Protein AF-A0AAX2A809-F1 (afdb_monomer_lite)

pLDDT: mean 90.38, std 5.23, range [69.62, 96.12]

Sequence (174 aa):
NEIVQIAGRAGRFGLFEAGYLGATRRDVLEYIKDEFEAPIKTIKPPFKVKINNSQLENLSMHLKTKSLAKVLNFFALNMKLAGPFEAANLSSMLETSRIVDSKDGLSLEEKYLLAQAPITTKSTIIVQAFNSYIASVIKKRPNHYKPSITLPKKAITQKDLLLVEDEVKKISLY

Organism: NCBI:txid663364

Secondary structure (DSSP, 8-state):
-HHHHHHTTTTGGGSSS------SSHHHHHHHHHHHHSPPPPP-SPEEE---HHHHHHHHHHHT---HHHHHHHHHHHPPPSSSEEEPP-HHHHHHHHHHHT-TT--HHHHHHHHTS---TT-HHHHHHHHHHHHHHHTT-------SS---SS--SHHHHHHHHHHHHHHHH-

Foldseek 3Di:
DVLLVVQVVACPPVPDPDGDDDDPDPVVRVVSVVVNPDDDDDDDFDDEDEDDPVNLVVQCVVVVHQQSLVSRVCQQPPDDDPDRYHHDDCVQLSVQSVVLSVDPQDGSVRSSVLSPQPDDPPDPLLSVLSNVVSVCVSVVHDDDDDQPDDQDPDDPDPVSVVSVVVRVSSVVRD

Radius of gyration: 22.41 Å; chains: 1; bounding box: 49×36×58 Å

Structure (mmCIF, N/CA/C/O backbone):
data_AF-A0AAX2A809-F1
#
_entry.id   AF-A0AAX2A809-F1
#
loop_
_atom_site.group_PDB
_atom_site.id
_atom_site.type_symbol
_atom_site.label_atom_id
_atom_site.label_alt_id
_atom_site.label_comp_id
_atom_site.label_asym_id
_atom_site.label_entity_id
_atom_site.label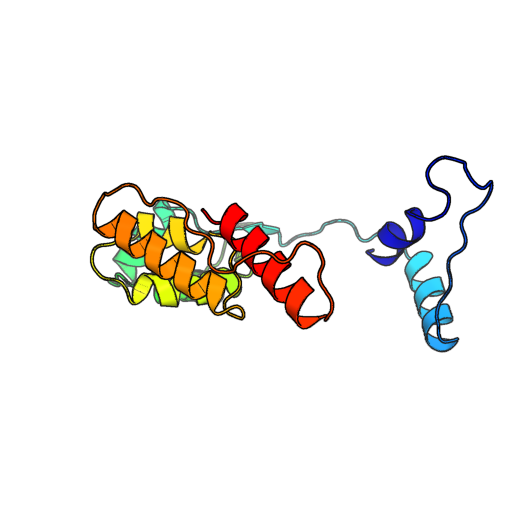_seq_id
_atom_site.pdbx_PDB_ins_code
_atom_site.Cartn_x
_atom_site.Cartn_y
_atom_site.Cartn_z
_atom_site.occupancy
_atom_site.B_iso_or_equiv
_atom_site.auth_seq_id
_atom_site.auth_comp_id
_atom_site.auth_asym_id
_atom_site.auth_atom_id
_atom_site.pdbx_PDB_model_num
ATOM 1 N N . ASN A 1 1 ? -0.061 -6.462 -21.251 1.00 73.75 1 ASN A N 1
ATOM 2 C CA . ASN A 1 1 ? 1.287 -6.830 -21.707 1.00 73.75 1 ASN A CA 1
ATOM 3 C C . ASN A 1 1 ? 2.224 -5.696 -21.313 1.00 73.75 1 ASN A C 1
ATOM 5 O O . ASN A 1 1 ? 2.116 -4.614 -21.878 1.00 73.75 1 ASN A O 1
ATOM 9 N N . GLU A 1 2 ? 3.013 -5.882 -20.254 1.00 85.56 2 GLU A N 1
ATOM 10 C CA . GLU A 1 2 ? 3.895 -4.840 -19.697 1.00 85.56 2 GLU A CA 1
ATOM 11 C C . GLU A 1 2 ? 5.034 -4.484 -20.668 1.00 85.56 2 GLU A C 1
ATOM 13 O O . GLU A 1 2 ? 5.404 -3.318 -20.790 1.00 85.56 2 GLU A O 1
ATOM 18 N N . ILE A 1 3 ? 5.492 -5.463 -21.458 1.00 89.25 3 ILE A N 1
ATOM 19 C CA . ILE A 1 3 ? 6.537 -5.297 -22.477 1.00 89.25 3 ILE A CA 1
ATOM 20 C C . ILE A 1 3 ? 6.135 -4.232 -23.499 1.00 89.25 3 ILE A C 1
ATOM 22 O O . ILE A 1 3 ? 6.909 -3.316 -23.756 1.00 89.25 3 ILE A O 1
ATOM 26 N N . VAL A 1 4 ? 4.904 -4.284 -24.018 1.00 88.25 4 VAL A N 1
ATOM 27 C CA . VAL A 1 4 ? 4.392 -3.289 -24.980 1.00 88.25 4 VAL A CA 1
ATOM 28 C C . VAL A 1 4 ? 4.363 -1.879 -24.375 1.00 88.25 4 VAL A C 1
ATOM 30 O O . VAL A 1 4 ? 4.714 -0.909 -25.046 1.00 88.25 4 VAL A O 1
ATOM 33 N N . GLN A 1 5 ? 3.996 -1.743 -23.093 1.00 88.12 5 GLN A N 1
ATOM 34 C CA . GLN A 1 5 ? 3.965 -0.441 -22.411 1.00 88.12 5 GLN A CA 1
ATOM 35 C C . GLN A 1 5 ? 5.364 0.155 -22.214 1.00 88.12 5 GLN A C 1
ATOM 37 O O . GLN A 1 5 ? 5.532 1.372 -22.312 1.00 88.12 5 GLN A O 1
ATOM 42 N N . ILE A 1 6 ? 6.360 -0.686 -21.927 1.00 89.50 6 ILE A N 1
ATOM 43 C CA . ILE A 1 6 ? 7.756 -0.266 -21.770 1.00 89.50 6 ILE A CA 1
ATOM 44 C C . ILE A 1 6 ? 8.367 0.050 -23.140 1.00 89.50 6 ILE A C 1
ATOM 46 O O . ILE A 1 6 ? 8.936 1.127 -23.313 1.00 89.50 6 ILE A O 1
ATOM 50 N N . ALA A 1 7 ? 8.196 -0.837 -24.123 1.00 89.00 7 ALA A N 1
ATOM 51 C CA . ALA A 1 7 ? 8.717 -0.682 -25.480 1.00 89.00 7 ALA A CA 1
ATOM 52 C C . ALA A 1 7 ? 8.168 0.574 -26.174 1.00 89.00 7 ALA A C 1
ATOM 54 O O . ALA A 1 7 ? 8.932 1.331 -26.765 1.00 89.00 7 ALA A O 1
ATOM 55 N N . GLY A 1 8 ? 6.875 0.876 -26.009 1.00 85.81 8 GLY A N 1
ATOM 56 C CA . GLY A 1 8 ? 6.240 2.088 -26.544 1.00 85.81 8 GLY A CA 1
ATOM 57 C C . GLY A 1 8 ? 6.732 3.412 -25.935 1.00 85.81 8 GLY A C 1
ATOM 58 O O . GLY A 1 8 ? 6.211 4.479 -26.273 1.00 85.81 8 GLY A O 1
ATOM 59 N N . ARG A 1 9 ? 7.703 3.382 -25.009 1.00 86.44 9 ARG A N 1
ATOM 60 C CA . ARG A 1 9 ? 8.436 4.581 -24.575 1.00 86.44 9 ARG A CA 1
ATOM 61 C C . ARG A 1 9 ? 9.542 4.974 -25.558 1.00 86.44 9 ARG A C 1
ATOM 63 O O . ARG A 1 9 ? 9.897 6.151 -25.591 1.00 86.44 9 ARG A O 1
ATOM 70 N N . ALA A 1 10 ? 10.069 4.032 -26.342 1.00 87.56 10 ALA A N 1
ATOM 71 C CA . ALA A 1 10 ? 11.059 4.316 -27.375 1.00 87.56 10 ALA A CA 1
ATOM 72 C C . ALA A 1 10 ? 10.421 5.115 -28.526 1.00 87.56 10 ALA A C 1
ATOM 74 O O . ALA A 1 10 ? 9.296 4.835 -28.928 1.00 87.56 10 ALA A O 1
ATOM 75 N N . GLY A 1 11 ? 11.123 6.131 -29.040 1.00 78.44 11 GLY A N 1
ATOM 76 C CA . GLY A 1 11 ? 10.633 6.967 -30.148 1.00 78.44 11 GLY A CA 1
ATOM 77 C C . GLY A 1 11 ? 9.553 7.995 -29.774 1.00 78.44 11 GLY A C 1
ATOM 78 O O . GLY A 1 11 ? 9.021 8.679 -30.648 1.00 78.44 11 GLY A O 1
ATOM 79 N N . ARG A 1 12 ? 9.220 8.158 -28.484 1.00 74.50 12 ARG A N 1
ATOM 80 C CA . ARG A 1 12 ? 8.310 9.230 -28.047 1.00 74.50 12 ARG A CA 1
ATOM 81 C C . ARG A 1 12 ? 8.911 10.610 -28.340 1.00 74.50 12 ARG A C 1
ATOM 83 O O . ARG A 1 12 ? 10.111 10.814 -28.188 1.00 74.50 12 ARG A O 1
ATOM 90 N N . PHE A 1 13 ? 8.043 11.557 -28.701 1.00 71.44 13 PHE A N 1
ATOM 91 C CA . PHE A 1 13 ? 8.358 12.965 -29.000 1.00 71.44 13 PHE A CA 1
ATOM 92 C C . PHE A 1 13 ? 9.082 13.243 -30.327 1.00 71.44 13 PHE A C 1
ATOM 94 O O . PHE A 1 13 ? 9.468 14.384 -30.559 1.00 71.44 13 PHE A O 1
ATOM 101 N N . GLY A 1 14 ? 9.241 12.250 -31.212 1.00 69.62 14 GLY A N 1
ATOM 102 C CA . GLY A 1 14 ? 9.742 12.480 -32.576 1.00 69.62 14 GLY A CA 1
ATOM 103 C C . GLY A 1 14 ? 11.200 12.945 -32.659 1.00 69.62 14 GLY A C 1
ATOM 104 O O . GLY A 1 14 ? 11.636 13.383 -33.715 1.00 69.62 14 GLY A O 1
ATOM 105 N N . LEU A 1 15 ? 11.962 12.838 -31.563 1.00 75.06 15 LEU A N 1
ATOM 106 C CA . LEU A 1 15 ? 13.407 13.109 -31.545 1.00 75.06 15 LEU A CA 1
ATOM 107 C C . LEU A 1 15 ? 14.184 12.140 -32.452 1.00 75.06 15 LEU A C 1
ATOM 109 O O . LEU A 1 15 ? 15.276 12.462 -32.907 1.00 75.06 15 LEU A O 1
ATOM 113 N N . PHE A 1 16 ? 13.611 10.962 -32.706 1.00 78.50 16 PHE A N 1
ATOM 114 C CA . PHE A 1 16 ? 14.135 9.936 -33.597 1.00 78.50 16 PHE A CA 1
ATOM 115 C C . PHE A 1 16 ? 12.984 9.341 -34.410 1.00 78.50 16 PHE A C 1
ATOM 117 O O . PHE A 1 16 ? 11.886 9.163 -33.880 1.00 78.50 16 PHE A O 1
ATOM 124 N N . GLU A 1 17 ? 13.245 9.002 -35.674 1.00 79.25 17 GLU A N 1
ATOM 125 C CA . GLU A 1 17 ? 12.243 8.433 -36.590 1.00 79.25 17 GLU A CA 1
ATOM 126 C C . GLU A 1 17 ? 11.811 7.008 -36.207 1.00 79.25 17 GLU A C 1
ATOM 128 O O . GLU A 1 17 ? 10.716 6.576 -36.563 1.00 79.25 17 GLU A O 1
ATOM 133 N N . ALA A 1 18 ? 12.645 6.282 -35.453 1.00 84.06 18 ALA A N 1
ATOM 134 C CA . ALA A 1 18 ? 12.381 4.912 -35.029 1.00 84.06 18 ALA A CA 1
ATOM 135 C C . ALA A 1 18 ? 12.773 4.672 -33.562 1.00 84.06 18 ALA A C 1
ATOM 137 O O . ALA A 1 18 ? 13.773 5.195 -33.066 1.00 84.06 18 ALA A O 1
ATOM 138 N N . GLY A 1 19 ? 11.985 3.841 -32.874 1.00 87.19 19 GLY A N 1
ATOM 139 C CA . GLY A 1 19 ? 12.305 3.292 -31.558 1.00 87.19 19 GLY A CA 1
ATOM 140 C C . GLY A 1 19 ? 12.796 1.850 -31.677 1.00 87.19 19 GLY A C 1
ATOM 141 O O . GLY A 1 19 ? 12.226 1.067 -32.432 1.00 87.19 19 GLY A O 1
ATOM 142 N N . TYR A 1 20 ? 13.830 1.492 -30.915 1.00 88.81 20 TYR A N 1
ATOM 143 C CA . TYR A 1 20 ? 14.392 0.139 -30.899 1.00 88.81 20 TYR A CA 1
ATOM 144 C C . TYR A 1 20 ? 14.137 -0.538 -29.550 1.00 88.81 20 TYR A C 1
ATOM 146 O O . TYR A 1 20 ? 14.235 0.097 -28.499 1.00 88.81 20 TYR A O 1
ATOM 154 N N . LEU A 1 21 ? 13.842 -1.838 -29.589 1.00 89.81 21 LEU A N 1
ATOM 155 C CA . LEU A 1 21 ? 13.696 -2.706 -28.423 1.00 89.81 21 LEU A CA 1
ATOM 156 C C . LEU A 1 21 ? 14.788 -3.779 -28.464 1.00 89.81 21 LEU A C 1
ATOM 158 O O . LEU A 1 21 ? 15.042 -4.369 -29.511 1.00 89.81 21 LEU A O 1
ATOM 162 N N . GLY A 1 22 ? 15.425 -4.037 -27.326 1.00 91.12 22 GLY A N 1
ATOM 163 C CA . GLY A 1 22 ? 16.474 -5.044 -27.200 1.00 91.12 22 GLY A CA 1
ATOM 164 C C . GLY A 1 22 ? 16.547 -5.618 -25.789 1.00 91.12 22 GLY A C 1
ATOM 165 O O . GLY A 1 22 ? 15.830 -5.178 -24.890 1.00 91.12 22 GLY A O 1
ATOM 166 N N . ALA A 1 23 ? 17.431 -6.594 -25.593 1.00 94.00 23 ALA A N 1
ATOM 167 C CA . ALA A 1 23 ? 17.668 -7.248 -24.309 1.00 94.00 23 ALA A CA 1
ATOM 168 C C . ALA A 1 23 ? 19.170 -7.441 -24.061 1.00 94.00 23 ALA A C 1
ATOM 170 O O . ALA A 1 23 ? 19.967 -7.455 -24.997 1.00 94.00 23 ALA A O 1
ATOM 171 N N . THR A 1 24 ? 19.562 -7.626 -22.798 1.00 94.44 24 THR A N 1
ATOM 172 C CA . THR A 1 24 ? 20.967 -7.859 -22.410 1.00 94.44 24 THR A CA 1
ATOM 173 C C . THR A 1 24 ? 21.459 -9.274 -22.720 1.00 94.44 24 THR A C 1
ATOM 175 O O . THR A 1 24 ? 22.666 -9.498 -22.782 1.00 94.44 24 THR A O 1
ATOM 178 N N . ARG A 1 25 ? 20.548 -10.233 -22.932 1.00 95.81 25 ARG A N 1
ATOM 179 C CA . ARG A 1 25 ? 20.854 -11.614 -23.330 1.00 95.81 25 ARG A CA 1
ATOM 180 C C . ARG A 1 25 ? 19.997 -12.045 -24.517 1.00 95.81 25 ARG A C 1
ATOM 182 O O . ARG A 1 25 ? 18.880 -11.558 -24.682 1.00 95.81 25 ARG A O 1
ATOM 189 N N . ARG A 1 26 ? 20.511 -12.985 -25.316 1.00 92.94 26 ARG A N 1
ATOM 190 C CA . ARG A 1 26 ? 19.832 -13.483 -26.526 1.00 92.94 26 ARG A CA 1
ATOM 191 C C . ARG A 1 26 ? 18.556 -14.264 -26.218 1.00 92.94 26 ARG A C 1
ATOM 193 O O . ARG A 1 26 ? 17.540 -14.011 -26.844 1.00 92.94 26 ARG A O 1
ATOM 200 N N . ASP A 1 27 ? 18.590 -15.130 -25.213 1.00 94.06 27 ASP A N 1
ATOM 201 C CA . ASP A 1 27 ? 17.426 -15.906 -24.769 1.00 94.06 27 ASP A CA 1
ATOM 202 C C . ASP A 1 27 ? 16.274 -15.005 -24.286 1.00 94.06 27 ASP A C 1
ATOM 204 O O . ASP A 1 27 ? 15.106 -15.254 -24.570 1.00 94.06 27 ASP A O 1
ATOM 208 N N . VAL A 1 28 ? 16.600 -13.898 -23.611 1.00 94.25 28 VAL A N 1
ATOM 209 C CA . VAL A 1 28 ? 15.610 -12.890 -23.202 1.00 94.25 28 VAL A CA 1
ATOM 210 C C . VAL A 1 28 ? 15.060 -12.126 -24.407 1.00 94.25 28 VAL A C 1
ATOM 212 O O . VAL A 1 28 ? 13.882 -11.784 -24.417 1.00 94.25 28 VAL A O 1
ATOM 215 N N . LEU A 1 29 ? 15.888 -11.850 -25.419 1.00 93.94 29 LEU A N 1
ATOM 216 C CA . LEU A 1 29 ? 15.445 -11.172 -26.638 1.00 93.94 29 LEU A CA 1
ATOM 217 C C . LEU A 1 29 ? 14.414 -12.008 -27.403 1.00 93.94 29 LEU A C 1
ATOM 219 O O . LEU A 1 29 ? 13.410 -11.455 -27.843 1.00 93.94 29 LEU A O 1
ATOM 223 N N . GLU A 1 30 ? 14.650 -13.316 -27.529 1.00 93.12 30 GLU A N 1
ATOM 224 C CA . GLU A 1 30 ? 13.706 -14.255 -28.149 1.00 93.12 30 GLU A CA 1
ATOM 225 C C . GLU A 1 30 ? 12.367 -14.249 -27.402 1.00 93.12 30 GLU A C 1
ATOM 227 O O . GLU A 1 30 ? 11.329 -13.992 -28.006 1.00 93.12 30 GLU A O 1
ATOM 232 N N . TYR A 1 31 ? 12.398 -14.373 -26.071 1.00 91.88 31 TYR A N 1
ATOM 233 C CA . TYR A 1 31 ? 11.193 -14.298 -25.241 1.00 91.88 31 TYR A CA 1
ATOM 234 C C . TYR A 1 31 ? 10.436 -12.965 -25.385 1.00 91.88 31 TYR A C 1
ATOM 236 O O . TYR A 1 31 ? 9.210 -12.942 -25.491 1.00 91.88 31 TYR A O 1
ATOM 244 N N . ILE A 1 32 ? 11.155 -11.836 -25.383 1.00 92.19 32 ILE A N 1
ATOM 245 C CA . ILE A 1 32 ? 10.548 -10.507 -25.531 1.00 92.19 32 ILE A CA 1
ATOM 246 C C . ILE A 1 32 ? 9.894 -10.362 -26.901 1.00 92.19 32 ILE A C 1
ATOM 248 O O . ILE A 1 32 ? 8.827 -9.760 -26.982 1.00 92.19 32 ILE A O 1
ATOM 252 N N . LYS A 1 33 ? 10.518 -10.886 -27.959 1.00 91.31 33 LYS A N 1
ATOM 253 C CA . LYS A 1 33 ? 9.969 -10.833 -29.314 1.00 91.31 33 LYS A CA 1
ATOM 254 C C . LYS A 1 33 ? 8.632 -11.569 -29.385 1.00 91.31 33 LYS A C 1
ATOM 256 O O . LYS A 1 33 ? 7.644 -10.972 -29.810 1.00 91.31 33 LYS A O 1
ATOM 261 N N . ASP A 1 34 ? 8.595 -12.803 -28.892 1.00 91.62 34 ASP A N 1
ATOM 262 C CA . ASP A 1 34 ? 7.388 -13.632 -28.906 1.00 91.62 34 ASP A CA 1
ATOM 263 C C . ASP A 1 34 ? 6.254 -12.989 -28.094 1.00 91.62 34 ASP A C 1
ATOM 265 O O . ASP A 1 34 ? 5.122 -12.864 -28.565 1.00 91.62 34 ASP A O 1
ATOM 269 N N . GLU A 1 35 ? 6.551 -12.510 -26.882 1.00 90.44 35 GLU A N 1
ATOM 270 C CA . GLU A 1 35 ? 5.542 -11.882 -26.027 1.00 90.44 35 GLU A CA 1
ATOM 271 C C . GLU A 1 35 ? 5.127 -10.497 -26.556 1.00 90.44 35 GLU A C 1
ATOM 273 O O . GLU A 1 35 ? 3.988 -10.094 -26.343 1.00 90.44 35 GLU A O 1
ATOM 278 N N . PHE A 1 36 ? 5.989 -9.754 -27.259 1.00 90.56 36 PHE A N 1
ATOM 279 C CA . PHE A 1 36 ? 5.638 -8.453 -27.848 1.00 90.56 36 PHE A CA 1
ATOM 280 C C . PHE A 1 36 ? 4.647 -8.584 -29.012 1.00 90.56 36 PHE A C 1
ATOM 282 O O . PHE A 1 36 ? 3.735 -7.764 -29.124 1.00 90.56 36 PHE A O 1
ATOM 289 N N . GLU A 1 37 ? 4.803 -9.612 -29.848 1.00 90.06 37 GLU A N 1
ATOM 290 C CA . GLU A 1 37 ? 3.899 -9.909 -30.969 1.00 90.06 37 GLU A CA 1
ATOM 291 C C . GLU A 1 37 ? 2.588 -10.578 -30.508 1.00 90.06 37 GLU A C 1
ATOM 293 O O . GLU A 1 37 ? 1.587 -10.564 -31.229 1.00 90.06 37 GLU A O 1
ATOM 298 N N . ALA A 1 38 ? 2.557 -11.127 -29.289 1.00 89.62 38 ALA A N 1
ATOM 299 C CA . ALA A 1 38 ? 1.373 -11.764 -28.731 1.00 89.62 38 ALA A CA 1
ATOM 300 C C . ALA A 1 38 ? 0.190 -10.781 -28.569 1.00 89.62 38 ALA A C 1
ATOM 302 O O . ALA A 1 38 ? 0.361 -9.625 -28.157 1.00 89.62 38 ALA A O 1
ATOM 303 N N . PRO A 1 39 ? -1.057 -11.236 -28.814 1.00 86.88 39 PRO A N 1
ATOM 304 C CA . PRO A 1 39 ? -2.232 -10.383 -28.714 1.00 86.88 39 PRO A CA 1
ATOM 305 C C . PRO A 1 39 ? -2.422 -9.843 -27.292 1.00 86.88 39 PRO A C 1
ATOM 307 O O . PRO A 1 39 ? -2.228 -10.537 -26.289 1.00 86.88 39 PRO A O 1
ATOM 310 N N . ILE A 1 40 ? -2.865 -8.588 -27.196 1.00 82.56 40 ILE A N 1
ATOM 311 C CA . ILE A 1 40 ? -3.105 -7.936 -25.907 1.00 82.56 40 ILE A CA 1
ATOM 312 C C . ILE A 1 40 ? -4.228 -8.673 -25.171 1.00 82.56 40 ILE A C 1
ATOM 314 O O . ILE A 1 40 ? -5.383 -8.688 -25.598 1.00 82.56 40 ILE A O 1
ATOM 318 N N . LYS A 1 41 ? -3.886 -9.252 -24.016 1.00 82.38 41 LYS A N 1
ATOM 319 C CA . LYS A 1 41 ? -4.859 -9.859 -23.102 1.00 82.38 41 LYS A CA 1
ATOM 320 C C . LYS A 1 41 ? -5.877 -8.800 -22.669 1.00 82.38 41 LYS A C 1
ATOM 322 O O . LYS A 1 41 ? -5.508 -7.797 -22.057 1.00 82.38 41 LYS A O 1
ATOM 327 N N . THR A 1 42 ? -7.148 -9.030 -22.982 1.00 84.31 42 THR A N 1
ATOM 328 C CA . THR A 1 42 ? -8.253 -8.201 -22.496 1.00 84.31 42 THR A CA 1
ATOM 329 C C . THR A 1 42 ? -8.481 -8.441 -21.007 1.00 84.31 42 THR A C 1
ATOM 331 O O . THR A 1 42 ? -8.242 -9.539 -20.499 1.00 84.31 42 THR A O 1
ATOM 334 N N . ILE A 1 43 ? -8.932 -7.407 -20.292 1.00 86.00 43 ILE A N 1
ATOM 335 C CA . ILE A 1 43 ? -9.301 -7.543 -18.881 1.00 86.00 43 ILE A CA 1
ATOM 336 C C . ILE A 1 43 ? -10.529 -8.453 -18.823 1.00 86.00 43 ILE A C 1
ATOM 338 O O . ILE A 1 43 ? -11.574 -8.134 -19.389 1.00 86.00 43 ILE A O 1
ATOM 342 N N . LYS A 1 44 ? -10.377 -9.600 -18.164 1.00 88.25 44 LYS A N 1
ATOM 343 C CA . LYS A 1 44 ? -11.421 -10.609 -17.993 1.00 88.25 44 LYS A CA 1
ATOM 344 C C . LYS A 1 44 ? -11.691 -10.829 -16.506 1.00 88.25 44 LYS A C 1
ATOM 346 O O . LYS A 1 44 ? -10.801 -10.583 -15.692 1.00 88.25 44 LYS A O 1
ATOM 351 N N . PRO A 1 45 ? -12.902 -11.282 -16.156 1.00 88.88 45 PRO A N 1
ATOM 352 C CA . PRO A 1 45 ? -13.227 -11.631 -14.783 1.00 88.88 45 PRO A CA 1
ATOM 353 C C . PRO A 1 45 ? -12.375 -12.799 -14.249 1.00 88.88 45 PRO A C 1
ATOM 355 O O . PRO A 1 45 ? -11.887 -13.600 -15.051 1.00 88.88 45 PRO A O 1
ATOM 358 N N . PRO A 1 46 ? -12.238 -12.933 -12.915 1.00 91.44 46 PRO A N 1
ATOM 359 C CA . PRO A 1 46 ? -12.915 -12.144 -11.879 1.00 91.44 46 PRO A CA 1
ATOM 360 C C . PRO A 1 46 ? -12.289 -10.759 -11.625 1.00 91.44 46 PRO A C 1
ATOM 362 O O . PRO A 1 46 ? -11.078 -10.566 -11.714 1.00 91.44 46 PRO A O 1
ATOM 365 N N . PHE A 1 47 ? -13.128 -9.778 -11.292 1.00 91.69 47 PHE A N 1
ATOM 366 C CA . PHE A 1 47 ? -12.710 -8.430 -10.917 1.00 91.69 47 PHE A CA 1
ATOM 367 C C . PHE A 1 47 ? -12.499 -8.329 -9.408 1.00 91.69 47 PHE A C 1
ATOM 369 O O . PHE A 1 47 ? -13.339 -8.746 -8.609 1.00 91.69 47 PHE A O 1
ATOM 376 N N . LYS A 1 48 ? -11.381 -7.725 -9.014 1.00 91.88 48 LYS A N 1
ATOM 377 C CA . LYS A 1 48 ? -11.012 -7.568 -7.607 1.00 91.88 48 LYS A CA 1
ATOM 378 C C . LYS A 1 48 ? -11.816 -6.452 -6.953 1.00 91.88 48 LYS A C 1
ATOM 380 O O . LYS A 1 48 ? -11.804 -5.322 -7.438 1.00 91.88 48 LYS A O 1
ATOM 385 N N . VAL A 1 49 ? -12.442 -6.746 -5.818 1.00 91.56 49 VAL A N 1
ATOM 386 C CA . VAL A 1 49 ? -13.166 -5.763 -5.002 1.00 91.56 49 VAL A CA 1
ATOM 387 C C . VAL A 1 49 ? -12.592 -5.688 -3.594 1.00 91.56 49 VAL A C 1
ATOM 389 O O . VAL A 1 49 ? -12.087 -6.671 -3.046 1.00 91.56 49 VAL A O 1
ATOM 392 N N . LYS A 1 50 ? -12.673 -4.501 -2.995 1.00 91.19 50 LYS A N 1
ATOM 393 C CA . LYS A 1 50 ? -12.314 -4.285 -1.593 1.00 91.19 50 LYS A CA 1
ATOM 394 C C . LYS A 1 50 ? -13.561 -4.273 -0.715 1.00 91.19 50 LYS A C 1
ATOM 396 O O . LYS A 1 50 ? -14.643 -3.925 -1.180 1.00 91.19 50 LYS A O 1
ATOM 401 N N . ILE A 1 51 ? -13.375 -4.614 0.555 1.00 91.12 51 ILE A N 1
ATOM 402 C CA . ILE A 1 51 ? -14.400 -4.451 1.588 1.00 91.12 51 ILE A CA 1
ATOM 403 C C . ILE A 1 51 ? -14.772 -2.966 1.746 1.00 91.12 51 ILE A C 1
ATOM 405 O O . ILE A 1 51 ? -13.921 -2.100 1.552 1.00 91.12 51 ILE A O 1
ATOM 409 N N . ASN A 1 52 ? -16.021 -2.661 2.089 1.00 90.75 52 ASN A N 1
ATOM 410 C CA . ASN A 1 52 ? -16.452 -1.310 2.477 1.00 90.75 52 ASN A CA 1
ATOM 411 C C . ASN A 1 52 ? -16.721 -1.215 3.997 1.00 90.75 52 ASN A C 1
ATOM 413 O O . ASN A 1 52 ? -16.755 -2.240 4.678 1.00 90.75 52 ASN A O 1
ATOM 417 N N . ASN A 1 53 ? -16.934 -0.006 4.535 1.00 91.38 53 ASN A N 1
ATOM 418 C CA . ASN A 1 53 ? -17.132 0.195 5.983 1.00 91.38 53 ASN A CA 1
ATOM 419 C C . ASN A 1 53 ? -18.336 -0.593 6.533 1.00 91.38 53 ASN A C 1
ATOM 421 O O . ASN A 1 53 ? -18.218 -1.245 7.564 1.00 91.38 53 ASN A O 1
ATOM 425 N N . SER A 1 54 ? -19.462 -0.625 5.811 1.00 92.00 54 SER A N 1
ATOM 426 C CA . SER A 1 54 ? -20.655 -1.372 6.243 1.00 92.00 54 SER A CA 1
ATOM 427 C C . SER A 1 54 ? -20.402 -2.884 6.323 1.00 92.00 54 SER A C 1
ATOM 429 O O . SER A 1 54 ? -20.753 -3.540 7.302 1.00 92.00 54 SER A O 1
ATOM 431 N N . GLN A 1 55 ? -19.744 -3.460 5.315 1.00 92.12 55 GLN A N 1
ATOM 432 C CA . GLN A 1 55 ? -19.355 -4.871 5.306 1.00 92.12 55 GLN A CA 1
ATOM 433 C C . GLN A 1 55 ? -18.344 -5.184 6.410 1.00 92.12 55 GLN A C 1
ATOM 435 O O . GLN A 1 55 ? -18.419 -6.249 7.021 1.00 92.12 55 GLN A O 1
ATOM 440 N N . LEU A 1 56 ? -17.416 -4.262 6.672 1.00 93.94 56 LEU A N 1
ATOM 441 C CA . LEU A 1 56 ? -16.420 -4.384 7.729 1.00 93.94 56 LEU A CA 1
ATOM 442 C C . LEU A 1 56 ? -17.074 -4.455 9.113 1.00 93.94 56 LEU A C 1
ATOM 444 O O . LEU A 1 56 ? -16.756 -5.356 9.889 1.00 93.94 56 LEU A O 1
ATOM 448 N N . GLU A 1 57 ? -17.999 -3.545 9.410 1.00 93.19 57 GLU A N 1
ATOM 449 C CA . GLU A 1 57 ? -18.750 -3.526 10.669 1.00 93.19 57 GLU A CA 1
ATOM 450 C C . GLU A 1 57 ? -19.594 -4.787 10.839 1.00 93.19 57 GLU A C 1
ATOM 452 O O . GLU A 1 57 ? -19.510 -5.453 11.872 1.00 93.19 57 GLU A O 1
ATOM 457 N N . ASN A 1 58 ? -20.326 -5.176 9.794 1.00 93.69 58 ASN A N 1
ATOM 458 C CA . ASN A 1 58 ? -21.125 -6.395 9.804 1.00 93.69 58 ASN A CA 1
ATOM 459 C C . ASN A 1 58 ? -20.254 -7.627 10.083 1.00 93.69 58 ASN A C 1
ATOM 461 O O . ASN A 1 58 ? -20.564 -8.405 10.985 1.00 93.69 58 ASN A O 1
ATOM 465 N N . LEU A 1 59 ? -19.137 -7.802 9.371 1.00 93.56 59 LEU A N 1
ATOM 466 C CA . LEU A 1 59 ? -18.235 -8.937 9.594 1.00 93.56 59 LEU A CA 1
ATOM 467 C C . LEU A 1 59 ? -17.609 -8.915 10.991 1.00 93.56 59 LEU A C 1
ATOM 469 O O . LEU A 1 59 ? -17.527 -9.955 11.639 1.00 93.56 59 LEU A O 1
ATOM 473 N N . SER A 1 60 ? -17.213 -7.742 11.479 1.00 95.31 60 SER A N 1
ATOM 474 C CA . SER A 1 60 ? -16.710 -7.550 12.842 1.00 95.31 60 SER A CA 1
ATOM 475 C C . SER A 1 60 ? -17.718 -8.006 13.903 1.00 95.31 60 SER A C 1
ATOM 477 O O . SER A 1 60 ? -17.356 -8.759 14.815 1.00 95.31 60 SER A O 1
ATOM 479 N N . MET A 1 61 ? -18.995 -7.634 13.749 1.00 95.12 61 MET A N 1
ATOM 480 C CA . MET A 1 61 ? -20.079 -8.052 14.643 1.00 95.12 61 MET A CA 1
ATOM 481 C C . MET A 1 61 ? -20.296 -9.568 14.617 1.00 95.12 61 MET A C 1
ATOM 483 O O . MET A 1 61 ? -20.395 -10.190 15.675 1.00 95.12 61 MET A O 1
ATOM 487 N N . HIS A 1 62 ? -20.315 -10.178 13.428 1.00 94.19 62 HIS A N 1
ATOM 488 C CA . HIS A 1 62 ? -20.516 -11.624 13.275 1.00 94.19 62 HIS A CA 1
ATOM 489 C C . HIS A 1 62 ? -19.345 -12.434 13.849 1.00 94.19 62 HIS A C 1
ATOM 491 O O . HIS A 1 62 ? -19.556 -13.429 14.540 1.00 94.19 62 HIS A O 1
ATOM 497 N N . LEU A 1 63 ? -18.109 -11.982 13.617 1.00 94.25 63 LEU A N 1
ATOM 498 C CA . LEU A 1 63 ? -16.890 -12.599 14.151 1.00 94.25 63 LEU A CA 1
ATOM 499 C C . LEU A 1 63 ? -16.647 -12.269 15.631 1.00 94.25 63 LEU A C 1
ATOM 501 O O . LEU A 1 63 ? -15.721 -12.818 16.231 1.00 94.25 63 LEU A O 1
ATOM 505 N N . LYS A 1 64 ? -17.442 -11.361 16.216 1.00 94.62 64 LYS A N 1
ATOM 506 C CA . LYS A 1 64 ? -17.303 -10.855 17.589 1.00 94.62 64 LYS A CA 1
ATOM 507 C C . LYS A 1 64 ? -15.871 -10.399 17.896 1.00 94.62 64 LYS A C 1
ATOM 509 O O . LYS A 1 64 ? -15.313 -10.715 18.946 1.00 94.62 64 LYS A O 1
ATOM 514 N N . THR A 1 65 ? -15.248 -9.664 16.972 1.00 93.62 65 THR A N 1
ATOM 515 C CA . THR A 1 65 ? -13.854 -9.221 17.112 1.00 93.62 65 THR A CA 1
ATOM 516 C C . THR A 1 65 ? -13.673 -7.755 16.754 1.00 93.62 65 THR A C 1
ATOM 518 O O . THR A 1 65 ? -14.247 -7.271 15.795 1.00 93.62 65 THR A O 1
ATOM 521 N N . LYS A 1 66 ? -12.815 -7.052 17.500 1.00 91.00 66 LYS A N 1
ATOM 522 C CA . LYS A 1 66 ? -12.407 -5.666 17.202 1.00 91.00 66 LYS A CA 1
ATOM 523 C C . LYS A 1 66 ? -11.062 -5.578 16.464 1.00 91.00 66 LYS A C 1
ATOM 525 O O . LYS A 1 66 ? -10.504 -4.488 16.337 1.00 91.00 66 LYS A O 1
ATOM 530 N N . SER A 1 67 ? -10.511 -6.721 16.044 1.00 95.31 67 SER A N 1
ATOM 531 C CA . SER A 1 67 ? -9.258 -6.783 15.288 1.00 95.31 67 SER A CA 1
ATOM 532 C C . SER A 1 67 ? -9.541 -6.631 13.802 1.00 95.31 67 SER A C 1
ATOM 534 O O . SER A 1 67 ? -10.142 -7.513 13.185 1.00 95.31 67 SER A O 1
ATOM 536 N N . LEU A 1 68 ? -9.058 -5.534 13.225 1.00 96.12 68 LEU A N 1
ATOM 537 C CA . LEU A 1 68 ? -9.134 -5.286 11.795 1.00 96.12 68 LEU A CA 1
ATOM 538 C C . LEU A 1 68 ? -8.422 -6.387 11.000 1.00 96.12 68 LEU A C 1
ATOM 540 O O . LEU A 1 68 ? -8.967 -6.877 10.014 1.00 96.12 68 LEU A O 1
ATOM 544 N N . ALA A 1 69 ? -7.245 -6.827 11.452 1.00 95.69 69 ALA A N 1
ATOM 545 C CA . ALA A 1 69 ? -6.467 -7.864 10.780 1.00 95.69 69 ALA A CA 1
ATOM 546 C C . ALA A 1 69 ? -7.252 -9.174 10.639 1.00 95.69 69 ALA A C 1
ATOM 548 O O . ALA A 1 69 ? -7.246 -9.792 9.575 1.00 95.69 69 ALA A O 1
ATOM 549 N N . LYS A 1 70 ? -7.972 -9.586 11.693 1.00 94.88 70 LYS A N 1
ATOM 550 C CA . LYS A 1 70 ? -8.816 -10.790 11.660 1.00 94.88 70 LYS A CA 1
ATOM 551 C C . LYS A 1 70 ? -9.976 -10.642 10.679 1.00 94.88 70 LYS A C 1
ATOM 553 O O . LYS A 1 70 ? -10.216 -11.563 9.901 1.00 94.88 70 LYS A O 1
ATOM 558 N N . VAL A 1 71 ? -10.658 -9.495 10.689 1.00 95.00 71 VAL A N 1
ATOM 559 C CA . VAL A 1 71 ? -11.795 -9.234 9.792 1.00 95.00 71 VAL A CA 1
ATOM 560 C C . VAL A 1 71 ? -11.346 -9.208 8.329 1.00 95.00 71 VAL A C 1
ATOM 562 O O . VAL A 1 71 ? -11.941 -9.892 7.498 1.00 95.00 71 VAL A O 1
ATOM 565 N N . LEU A 1 72 ? -10.266 -8.489 8.008 1.00 94.44 72 LEU A N 1
ATOM 566 C CA . LEU A 1 72 ? -9.728 -8.411 6.645 1.00 94.44 72 LEU A CA 1
ATOM 567 C C . LEU A 1 72 ? -9.215 -9.765 6.146 1.00 94.44 72 LEU A C 1
ATOM 569 O O . LEU A 1 72 ? -9.435 -10.117 4.989 1.00 94.44 72 LEU A O 1
ATOM 573 N N . ASN A 1 73 ? -8.563 -10.544 7.013 1.00 93.81 73 ASN A N 1
ATOM 574 C CA . ASN A 1 73 ? -8.085 -11.875 6.651 1.00 93.81 73 ASN A CA 1
ATOM 575 C C . ASN A 1 73 ? -9.255 -12.833 6.396 1.00 93.81 73 ASN A C 1
ATOM 577 O O . ASN A 1 73 ? -9.228 -13.613 5.447 1.00 93.81 73 ASN A O 1
ATOM 581 N N . PHE A 1 74 ? -10.315 -12.743 7.207 1.00 92.81 74 PHE A N 1
ATOM 582 C CA . PHE A 1 74 ? -11.534 -13.506 6.973 1.00 92.81 74 PHE A CA 1
ATOM 583 C C . PHE A 1 74 ? -12.193 -13.118 5.646 1.00 92.81 74 PHE A C 1
ATOM 585 O O . PHE A 1 74 ? -12.545 -14.010 4.875 1.00 92.81 74 PHE A O 1
ATOM 592 N N . PHE A 1 75 ? -12.303 -11.816 5.359 1.00 92.12 75 PHE A N 1
ATOM 593 C CA . PHE A 1 75 ? -12.837 -11.305 4.097 1.00 92.12 75 PHE A CA 1
ATOM 594 C C . PHE A 1 75 ? -12.062 -11.858 2.895 1.00 92.12 75 PHE A C 1
ATOM 596 O O . PHE A 1 75 ? -12.669 -12.399 1.978 1.00 92.12 75 PHE A O 1
ATOM 603 N N . ALA A 1 76 ? -10.730 -11.789 2.926 1.00 90.62 76 ALA A N 1
ATOM 604 C CA . ALA A 1 76 ? -9.885 -12.237 1.822 1.00 90.62 76 ALA A CA 1
ATOM 605 C C . ALA A 1 76 ? -9.977 -13.749 1.548 1.00 90.62 76 ALA A C 1
ATOM 607 O O . ALA A 1 76 ? -9.903 -14.160 0.395 1.00 90.62 76 ALA A O 1
ATOM 608 N N . LEU A 1 77 ? -10.127 -14.572 2.593 1.00 89.88 77 LEU A N 1
ATOM 609 C CA . LEU A 1 77 ? -10.089 -16.034 2.467 1.00 89.88 77 LEU A CA 1
ATOM 610 C C . LEU A 1 77 ? -11.465 -16.684 2.280 1.00 89.88 77 LEU A C 1
ATOM 612 O O . LEU A 1 77 ? -11.553 -17.744 1.669 1.00 89.88 77 LEU A O 1
ATOM 616 N N . ASN A 1 78 ? -12.527 -16.092 2.833 1.00 89.12 78 ASN A N 1
ATOM 617 C CA . ASN A 1 78 ? -13.817 -16.778 2.980 1.00 89.12 78 ASN A CA 1
ATOM 618 C C . ASN A 1 78 ? -14.963 -16.115 2.215 1.00 89.12 78 ASN A C 1
ATOM 620 O O . ASN A 1 78 ? -16.031 -16.719 2.092 1.00 89.12 78 ASN A O 1
ATOM 624 N N . MET A 1 79 ? -14.796 -14.885 1.716 1.00 86.00 79 MET A N 1
ATOM 625 C CA . MET A 1 79 ? -15.898 -14.209 1.039 1.00 86.00 79 MET A CA 1
ATOM 626 C C . MET A 1 79 ? -16.120 -14.727 -0.372 1.00 86.00 79 MET A C 1
ATOM 628 O O . MET A 1 79 ? -15.244 -14.678 -1.230 1.00 86.00 79 MET A O 1
ATOM 632 N N . LYS A 1 80 ? -17.356 -15.167 -0.608 1.00 86.75 80 LYS A N 1
ATOM 633 C CA . LYS A 1 80 ? -17.890 -15.449 -1.935 1.00 86.75 80 LYS A CA 1
ATOM 634 C C . LYS A 1 80 ? -18.737 -14.264 -2.361 1.00 86.75 80 LYS A C 1
ATOM 636 O O . LYS A 1 80 ? -19.697 -13.910 -1.681 1.00 86.75 80 LYS A O 1
ATOM 641 N N . LEU A 1 81 ? -18.356 -13.647 -3.468 1.00 87.00 81 LEU A N 1
ATOM 642 C CA . LEU A 1 81 ? -19.042 -12.488 -4.016 1.00 87.00 81 LEU A CA 1
ATOM 643 C C . LEU A 1 81 ? -19.936 -12.947 -5.164 1.00 87.00 81 LEU A C 1
ATOM 645 O O . LEU A 1 81 ? -19.564 -13.825 -5.939 1.00 87.00 81 LEU A O 1
ATOM 649 N N . ALA A 1 82 ? -21.137 -12.382 -5.246 1.00 87.81 82 ALA A N 1
ATOM 650 C CA . ALA A 1 82 ? -22.060 -12.697 -6.326 1.00 87.81 82 ALA A CA 1
ATOM 651 C C . ALA A 1 82 ? -21.546 -12.112 -7.647 1.00 87.81 82 ALA A C 1
ATOM 653 O O . ALA A 1 82 ? -21.173 -10.945 -7.691 1.00 87.81 82 ALA A O 1
ATOM 654 N N . GLY A 1 83 ? -21.587 -12.894 -8.726 1.00 87.81 83 GLY A N 1
ATOM 655 C CA . GLY A 1 83 ? -21.113 -12.461 -10.038 1.00 87.81 83 GLY A CA 1
ATOM 656 C C . GLY A 1 83 ? -19.601 -12.646 -10.226 1.00 87.81 83 GLY A C 1
ATOM 657 O O . GLY A 1 83 ? -18.978 -13.447 -9.530 1.00 87.81 83 GLY A O 1
ATOM 658 N N . PRO A 1 84 ? -18.994 -11.947 -11.196 1.00 92.38 84 PRO A N 1
ATOM 659 C CA . PRO A 1 84 ? -17.610 -12.169 -11.592 1.00 92.38 84 PRO A CA 1
ATOM 660 C C . PRO A 1 84 ? -16.613 -11.419 -10.691 1.00 92.38 84 PRO A C 1
ATOM 662 O O . PRO A 1 84 ? -15.744 -10.714 -11.199 1.00 92.38 84 PRO A O 1
ATOM 665 N N . PHE A 1 85 ? -16.743 -11.514 -9.366 1.00 92.88 85 PHE A N 1
ATOM 666 C CA . PHE A 1 85 ? -15.912 -10.759 -8.423 1.00 92.88 85 PHE A CA 1
ATOM 667 C C . PHE A 1 85 ? -15.132 -11.661 -7.470 1.00 92.88 85 PHE A C 1
ATOM 669 O O . PHE A 1 85 ? -15.611 -12.709 -7.044 1.00 92.88 85 PHE A O 1
ATOM 676 N N . GLU A 1 86 ? -13.943 -11.203 -7.090 1.00 92.19 86 GLU A N 1
ATOM 677 C CA . GLU A 1 86 ? -13.102 -11.824 -6.067 1.00 92.19 86 GLU A CA 1
ATOM 678 C C . GLU A 1 86 ? -12.583 -10.774 -5.078 1.00 92.19 86 GLU A C 1
ATOM 680 O O . GLU A 1 86 ? -12.511 -9.581 -5.388 1.00 92.19 86 GLU A O 1
ATOM 685 N N . ALA A 1 87 ? -12.213 -11.203 -3.871 1.00 90.75 87 ALA A N 1
ATOM 686 C CA . ALA A 1 87 ? -11.594 -10.308 -2.903 1.00 90.75 87 ALA A CA 1
ATOM 687 C C . ALA A 1 87 ? -10.214 -9.845 -3.406 1.00 90.75 87 ALA A C 1
ATOM 689 O O . ALA A 1 87 ? -9.400 -10.639 -3.877 1.00 90.75 87 ALA A O 1
ATOM 690 N N . ALA A 1 88 ? -9.936 -8.545 -3.303 1.00 88.94 88 ALA A N 1
ATOM 691 C CA . ALA A 1 88 ? -8.636 -7.991 -3.658 1.00 88.94 88 ALA A CA 1
ATOM 692 C C . ALA A 1 88 ? -7.511 -8.558 -2.772 1.00 88.94 88 ALA A C 1
ATOM 694 O O . ALA A 1 88 ? -7.732 -8.968 -1.635 1.00 88.94 88 ALA A O 1
ATOM 695 N N . ASN A 1 89 ? -6.272 -8.522 -3.275 1.00 81.75 89 ASN A N 1
ATOM 696 C CA . ASN A 1 89 ? -5.104 -8.835 -2.456 1.00 81.75 89 ASN A CA 1
ATOM 697 C C . ASN A 1 89 ? -4.924 -7.735 -1.396 1.00 81.75 89 ASN A C 1
ATOM 699 O O . ASN A 1 89 ? -4.669 -6.578 -1.732 1.00 81.75 89 ASN A O 1
ATOM 703 N N . LEU A 1 90 ? -5.054 -8.115 -0.124 1.00 84.94 90 LEU A N 1
ATOM 704 C CA . LEU A 1 90 ? -4.956 -7.215 1.022 1.00 84.94 90 LEU A CA 1
ATOM 705 C C . LEU A 1 90 ? -3.640 -7.371 1.794 1.00 84.94 90 LEU A C 1
ATOM 707 O O . LEU A 1 90 ? -3.572 -6.898 2.918 1.00 84.94 90 LE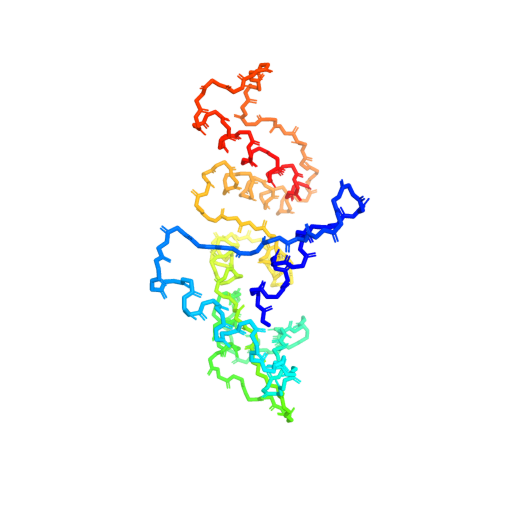U A O 1
ATOM 711 N N . SER A 1 91 ? -2.589 -8.002 1.255 1.00 87.62 91 SER A N 1
ATOM 712 C CA . SER A 1 91 ? -1.365 -8.308 2.019 1.00 87.62 91 SER A CA 1
ATOM 713 C C . SER A 1 91 ? -0.730 -7.075 2.670 1.00 87.62 91 SER A C 1
ATOM 715 O O . SER A 1 91 ? -0.465 -7.087 3.869 1.00 87.62 91 SER A O 1
ATOM 717 N N . SER A 1 92 ? -0.561 -5.980 1.919 1.00 87.94 92 SER A N 1
ATOM 718 C CA . SER A 1 92 ? -0.022 -4.724 2.467 1.00 87.94 92 SER A CA 1
ATOM 719 C C . SER A 1 92 ? -0.959 -4.108 3.514 1.00 87.94 92 SER A C 1
ATOM 721 O O . SER A 1 92 ? -0.514 -3.726 4.594 1.00 87.94 92 SER A O 1
ATOM 723 N N . MET A 1 93 ? -2.270 -4.100 3.253 1.00 91.88 93 MET A N 1
ATOM 724 C CA . MET A 1 93 ? -3.264 -3.612 4.214 1.00 91.88 93 MET A CA 1
ATOM 725 C C . MET A 1 93 ? -3.306 -4.478 5.481 1.00 91.88 93 MET A C 1
ATOM 727 O O . MET A 1 93 ? -3.485 -3.953 6.574 1.00 91.88 93 MET A O 1
ATOM 731 N N . LEU A 1 94 ? -3.105 -5.794 5.363 1.00 93.12 94 LEU A N 1
ATOM 732 C CA . LEU A 1 94 ? -3.032 -6.730 6.481 1.00 93.12 94 LEU A CA 1
ATOM 733 C C . LEU A 1 94 ? -1.801 -6.462 7.347 1.00 93.12 94 LEU A C 1
ATOM 735 O O . LEU A 1 94 ? -1.913 -6.473 8.571 1.00 93.12 94 LEU A O 1
ATOM 739 N N . GLU A 1 95 ? -0.646 -6.172 6.751 1.00 92.94 95 GLU A N 1
ATOM 740 C CA . GLU A 1 95 ? 0.537 -5.747 7.505 1.00 92.94 95 GLU A CA 1
ATOM 741 C C . GLU A 1 95 ? 0.262 -4.469 8.307 1.00 92.94 95 GLU A C 1
ATOM 743 O O . GLU A 1 95 ? 0.475 -4.450 9.521 1.00 92.94 95 GLU A O 1
ATOM 748 N N . THR A 1 96 ? -0.302 -3.440 7.671 1.00 93.88 96 THR A N 1
ATOM 749 C CA . THR A 1 96 ? -0.655 -2.181 8.345 1.00 93.88 96 THR A CA 1
ATOM 750 C C . THR A 1 96 ? -1.753 -2.377 9.393 1.00 93.88 96 THR A C 1
ATOM 752 O O . THR A 1 96 ? -1.697 -1.782 10.470 1.00 93.88 96 THR A O 1
ATOM 755 N N . SER A 1 97 ? -2.717 -3.268 9.134 1.00 95.31 97 SER A N 1
ATOM 756 C CA . SER A 1 97 ? -3.810 -3.584 10.059 1.00 95.31 97 SER A CA 1
ATOM 757 C C . SER A 1 97 ? -3.299 -4.136 11.392 1.00 95.31 97 SER A C 1
ATOM 759 O O . SER A 1 97 ? -3.850 -3.807 12.436 1.00 95.31 97 SER A O 1
ATOM 761 N N . ARG A 1 98 ? -2.194 -4.899 11.382 1.00 94.75 98 ARG A N 1
ATOM 762 C CA . ARG A 1 98 ? -1.541 -5.397 12.605 1.00 94.75 98 ARG A CA 1
ATOM 763 C C . ARG A 1 98 ? -0.931 -4.260 13.423 1.00 94.75 98 ARG A C 1
ATOM 765 O O . ARG A 1 98 ? -1.007 -4.286 14.649 1.00 94.75 98 ARG A O 1
ATOM 772 N N . ILE A 1 99 ? -0.362 -3.249 12.758 1.00 94.81 99 ILE A N 1
ATOM 773 C CA . ILE A 1 99 ? 0.192 -2.062 13.425 1.00 94.81 99 ILE A CA 1
ATOM 774 C C . ILE A 1 99 ? -0.925 -1.290 14.128 1.00 94.81 99 ILE A C 1
ATOM 776 O O . ILE A 1 99 ? -0.796 -1.004 15.316 1.00 94.81 99 ILE A O 1
ATOM 780 N N . VAL A 1 100 ? -2.025 -0.983 13.435 1.00 95.94 100 VAL A N 1
ATOM 781 C CA . VAL A 1 100 ? -3.149 -0.2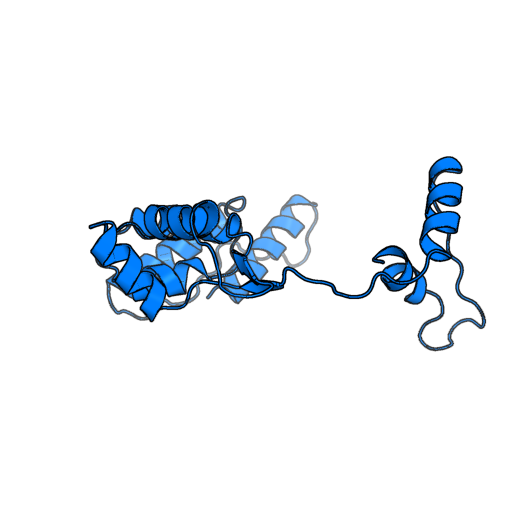33 14.032 1.00 95.94 100 VAL A CA 1
ATOM 782 C C . VAL A 1 100 ? -3.931 -1.059 15.056 1.00 95.94 100 VAL A C 1
ATOM 784 O O . VAL A 1 100 ? -4.446 -0.496 16.015 1.00 95.94 100 VAL A O 1
ATOM 787 N N . ASP A 1 101 ? -3.988 -2.387 14.914 1.00 96.12 101 ASP A N 1
ATOM 788 C CA . ASP A 1 101 ? -4.633 -3.263 15.899 1.00 96.12 101 ASP A CA 1
ATOM 789 C C . ASP A 1 101 ? -3.887 -3.313 17.231 1.00 96.12 101 ASP A C 1
ATOM 791 O O . ASP A 1 101 ? -4.528 -3.491 18.262 1.00 96.12 101 ASP A O 1
ATOM 795 N N . SER A 1 102 ? -2.566 -3.109 17.218 1.00 94.06 102 SER A N 1
ATOM 796 C CA . SER A 1 102 ? -1.752 -2.988 18.435 1.00 94.06 102 SER A CA 1
ATOM 797 C C . SER A 1 102 ? -1.995 -1.695 19.224 1.00 94.06 102 SER A C 1
ATOM 799 O O . SER A 1 102 ? -1.391 -1.502 20.279 1.00 94.06 102 SER A O 1
ATOM 801 N N . LYS A 1 103 ? -2.814 -0.775 18.698 1.00 93.75 103 LYS A N 1
ATOM 802 C CA . LYS A 1 103 ? -3.091 0.526 19.307 1.00 93.75 103 LYS A CA 1
ATOM 803 C C . LYS A 1 103 ? -4.502 0.546 19.873 1.00 93.75 103 LYS A C 1
ATOM 805 O O . LYS A 1 103 ? -5.479 0.311 19.159 1.00 93.75 103 LYS A O 1
ATOM 810 N N . ASP A 1 104 ? -4.594 0.892 21.148 1.00 92.00 104 ASP A N 1
ATOM 811 C CA . ASP A 1 104 ? -5.867 1.123 21.817 1.00 92.00 104 ASP A CA 1
ATOM 812 C C . ASP A 1 104 ? -6.411 2.524 21.510 1.00 92.00 104 ASP A C 1
ATOM 814 O O . ASP A 1 104 ? -5.666 3.445 21.175 1.00 92.00 104 ASP A O 1
ATOM 818 N N . GLY A 1 105 ? -7.728 2.694 21.638 1.00 91.31 105 GLY A N 1
ATOM 819 C CA . GLY A 1 105 ? -8.390 3.993 21.470 1.00 91.31 105 GLY A CA 1
ATOM 820 C C . GLY A 1 105 ? -8.774 4.362 20.034 1.00 91.31 105 GLY A C 1
ATOM 821 O O . GLY A 1 105 ? -9.311 5.445 19.835 1.00 91.31 105 GLY A O 1
ATOM 822 N N . LEU A 1 106 ? -8.550 3.473 19.060 1.00 94.75 106 LEU A N 1
ATOM 823 C CA . LEU A 1 106 ? -9.059 3.619 17.694 1.00 94.75 106 LEU A CA 1
ATOM 824 C C . LEU A 1 106 ? -10.351 2.820 17.495 1.00 94.75 106 LEU A C 1
ATOM 826 O O . LEU A 1 106 ? -10.429 1.634 17.843 1.00 94.75 106 LEU A O 1
ATOM 830 N N . SER A 1 107 ? -11.341 3.448 16.870 1.00 93.75 107 SER A N 1
ATOM 831 C CA . SER A 1 107 ? -12.508 2.770 16.308 1.00 93.75 107 SER A CA 1
ATOM 832 C C . SER A 1 107 ? -12.113 1.857 15.141 1.00 93.75 107 SER A C 1
ATOM 834 O O . SER A 1 107 ? -11.040 1.986 14.548 1.00 93.75 107 SER A O 1
ATOM 836 N N . LEU A 1 108 ? -12.984 0.906 14.793 1.00 93.50 108 LEU A N 1
ATOM 837 C CA . LEU A 1 108 ? -12.730 0.008 13.664 1.00 93.50 108 LEU A CA 1
ATOM 838 C C . LEU A 1 108 ? -12.647 0.772 12.331 1.00 93.50 108 LEU A C 1
ATOM 840 O O . LEU A 1 108 ? -11.831 0.423 11.480 1.00 93.50 108 LEU A O 1
ATOM 844 N N . GLU A 1 109 ? -13.443 1.830 12.187 1.00 92.94 109 GLU A N 1
ATOM 845 C CA . GLU A 1 109 ? -13.417 2.719 11.027 1.00 92.94 109 GLU A CA 1
ATOM 846 C C . GLU A 1 109 ? -12.085 3.474 10.918 1.00 92.94 109 GLU A C 1
ATOM 848 O O . GLU A 1 109 ? -11.444 3.433 9.868 1.00 92.94 109 GLU A O 1
ATOM 853 N N . GLU A 1 110 ? -11.601 4.082 12.008 1.00 94.81 110 GLU A N 1
ATOM 854 C CA . GLU A 1 110 ? -10.297 4.765 12.022 1.00 94.81 110 GLU A CA 1
ATOM 855 C C . GLU A 1 110 ? -9.154 3.797 11.713 1.00 94.81 110 GLU A C 1
ATOM 857 O O . GLU A 1 110 ? -8.266 4.115 10.920 1.00 94.81 110 GLU A O 1
ATOM 862 N N . LYS A 1 111 ? -9.186 2.585 12.285 1.00 95.88 111 LYS A N 1
ATOM 863 C CA . LYS A 1 111 ? -8.210 1.537 11.958 1.00 95.88 111 LYS A CA 1
ATOM 864 C C . LYS A 1 111 ? -8.232 1.212 10.469 1.00 95.88 111 LYS A C 1
ATOM 866 O O . LYS A 1 111 ? -7.170 1.069 9.867 1.00 95.88 111 LYS A O 1
ATOM 871 N N . TYR A 1 112 ? -9.416 1.085 9.873 1.00 95.44 112 TYR A N 1
ATOM 872 C CA . TYR A 1 112 ? -9.555 0.753 8.459 1.00 95.44 112 TYR A CA 1
ATOM 873 C C . TYR A 1 112 ? -9.097 1.885 7.539 1.00 95.44 112 TYR A C 1
ATOM 875 O O . TYR A 1 112 ? -8.448 1.626 6.524 1.00 95.44 112 TYR A O 1
ATOM 883 N N . LEU A 1 113 ? -9.365 3.139 7.902 1.00 94.56 113 LEU A N 1
ATOM 884 C CA . LEU A 1 113 ? -8.841 4.307 7.198 1.00 94.56 113 LEU A CA 1
ATOM 885 C C . LEU A 1 113 ? -7.307 4.342 7.251 1.00 94.56 113 LEU A C 1
ATOM 887 O O . LEU A 1 113 ? -6.652 4.434 6.217 1.00 94.56 113 LEU A O 1
ATOM 891 N N . LEU A 1 114 ? -6.725 4.192 8.443 1.00 95.50 114 LEU A N 1
ATOM 892 C CA . LEU A 1 114 ? -5.274 4.202 8.643 1.00 95.50 114 LEU A CA 1
ATOM 893 C C . LEU A 1 114 ? -4.582 3.019 7.949 1.00 95.50 114 LEU A C 1
ATOM 895 O O . LEU A 1 114 ? -3.488 3.176 7.414 1.00 95.50 114 LEU A O 1
ATOM 899 N N . ALA A 1 115 ? -5.215 1.844 7.908 1.00 95.00 115 ALA A N 1
ATOM 900 C CA . ALA A 1 115 ? -4.674 0.667 7.227 1.00 95.00 115 ALA A CA 1
ATOM 901 C C . ALA A 1 115 ? -4.622 0.805 5.696 1.00 95.00 115 ALA A C 1
ATOM 903 O O . ALA A 1 115 ? -3.870 0.077 5.048 1.00 95.00 115 ALA A O 1
ATOM 904 N N . GLN A 1 116 ? -5.395 1.732 5.119 1.00 93.06 116 GLN A N 1
ATOM 905 C CA . GLN A 1 116 ? -5.357 2.058 3.691 1.00 93.06 116 GLN A CA 1
ATOM 906 C C . GLN A 1 116 ? -4.202 2.999 3.318 1.00 93.06 116 GLN A C 1
ATOM 908 O O . GLN A 1 116 ? -3.960 3.200 2.127 1.00 93.06 116 GLN A O 1
ATOM 913 N N . ALA A 1 117 ? -3.485 3.564 4.295 1.00 93.56 117 ALA A N 1
ATOM 914 C CA . ALA A 1 117 ? -2.368 4.457 4.025 1.00 93.56 117 ALA A CA 1
ATOM 915 C C . ALA A 1 117 ? -1.251 3.729 3.246 1.00 93.56 117 ALA A C 1
ATOM 917 O O . ALA A 1 117 ? -0.847 2.626 3.636 1.00 93.56 117 ALA A O 1
ATOM 918 N N . PRO A 1 118 ? -0.721 4.327 2.161 1.00 89.50 118 PRO A N 1
ATOM 919 C CA . PRO A 1 118 ? 0.312 3.710 1.338 1.00 89.50 118 PRO A CA 1
ATOM 920 C C . PRO A 1 118 ? 1.672 3.781 2.044 1.00 89.50 118 PRO A C 1
ATOM 922 O O . PRO A 1 118 ? 2.471 4.686 1.807 1.00 89.50 118 PRO A O 1
ATOM 925 N N . ILE A 1 119 ? 1.942 2.819 2.927 1.00 91.81 119 ILE A N 1
ATOM 926 C CA . ILE A 1 119 ? 3.195 2.735 3.684 1.00 91.81 119 ILE A CA 1
ATOM 927 C C . ILE A 1 119 ? 3.981 1.469 3.354 1.00 91.81 119 ILE A C 1
ATOM 929 O O . ILE A 1 119 ? 3.431 0.448 2.946 1.00 91.81 119 ILE A O 1
ATOM 933 N N . THR A 1 120 ? 5.289 1.521 3.596 1.00 89.56 120 THR A N 1
ATOM 934 C CA . THR A 1 120 ? 6.150 0.337 3.618 1.00 89.56 120 THR A CA 1
ATOM 935 C C . THR A 1 120 ? 6.568 0.031 5.049 1.00 89.56 120 THR A C 1
ATOM 937 O O . THR A 1 120 ? 7.036 0.904 5.777 1.00 89.56 120 THR A O 1
ATOM 940 N N . THR A 1 121 ? 6.441 -1.232 5.441 1.00 89.06 121 THR A N 1
ATOM 941 C CA . THR A 1 121 ? 6.898 -1.755 6.736 1.00 89.06 121 THR A CA 1
ATOM 942 C C . THR A 1 121 ? 8.413 -1.968 6.785 1.00 89.06 121 THR A C 1
ATOM 944 O O . THR A 1 121 ? 8.971 -2.185 7.857 1.00 89.06 121 THR A O 1
ATOM 947 N N . LYS A 1 122 ? 9.099 -1.865 5.637 1.00 90.31 122 LYS A N 1
ATOM 948 C CA . LYS A 1 122 ? 10.553 -2.064 5.516 1.00 90.31 122 LYS A CA 1
ATOM 949 C C . LYS A 1 122 ? 11.375 -0.863 5.991 1.00 90.31 122 LYS A C 1
ATOM 951 O O . LYS A 1 122 ? 12.530 -1.040 6.362 1.00 90.31 122 LYS A O 1
ATOM 956 N N . SER A 1 123 ? 10.806 0.344 5.957 1.00 90.62 123 SER A N 1
ATOM 957 C CA . SER A 1 123 ? 11.498 1.564 6.386 1.00 90.62 123 SER A CA 1
ATOM 958 C C . SER A 1 123 ? 11.158 1.895 7.833 1.00 90.62 123 SER A C 1
ATOM 960 O O . SER A 1 123 ? 10.001 2.148 8.179 1.00 90.62 123 SER A O 1
ATOM 962 N N . THR A 1 124 ? 12.180 1.942 8.684 1.00 90.38 124 THR A N 1
ATOM 963 C CA . THR A 1 124 ? 12.021 2.288 10.101 1.00 90.38 124 THR A CA 1
ATOM 964 C C . THR A 1 124 ? 11.529 3.723 10.286 1.00 90.38 124 THR A C 1
ATOM 966 O O . THR A 1 124 ? 10.695 3.961 11.157 1.00 90.38 124 THR A O 1
ATOM 969 N N . ILE A 1 125 ? 11.971 4.660 9.437 1.00 91.00 125 ILE A N 1
ATOM 970 C CA . ILE A 1 125 ? 11.551 6.071 9.457 1.00 91.00 125 ILE A CA 1
ATOM 971 C C . ILE A 1 125 ? 10.043 6.179 9.223 1.00 91.00 125 ILE A C 1
ATOM 973 O O . ILE A 1 125 ? 9.339 6.844 9.986 1.00 91.00 125 ILE A O 1
ATOM 977 N N . ILE A 1 126 ? 9.537 5.482 8.202 1.00 93.75 126 ILE A N 1
ATOM 978 C CA . ILE A 1 126 ? 8.116 5.507 7.838 1.00 93.75 126 ILE A C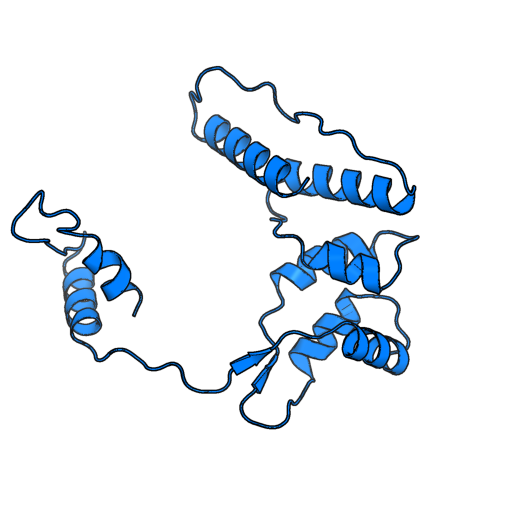A 1
ATOM 979 C C . ILE A 1 126 ? 7.272 4.860 8.938 1.00 93.75 126 ILE A C 1
ATOM 981 O O . ILE A 1 126 ? 6.270 5.435 9.358 1.00 93.75 126 ILE A O 1
ATOM 985 N N . VAL A 1 127 ? 7.693 3.708 9.471 1.00 93.94 127 VAL A N 1
ATOM 986 C CA . VAL A 1 127 ? 6.973 3.029 10.562 1.00 93.94 127 VAL A CA 1
ATOM 987 C C . VAL A 1 127 ? 6.936 3.888 11.830 1.00 93.94 127 VAL A C 1
ATOM 989 O O . VAL A 1 127 ? 5.897 3.973 12.489 1.00 93.94 127 VAL A O 1
ATOM 992 N N . GLN A 1 128 ? 8.036 4.554 12.189 1.00 93.06 128 GLN A N 1
ATOM 993 C CA . GLN A 1 128 ? 8.078 5.462 13.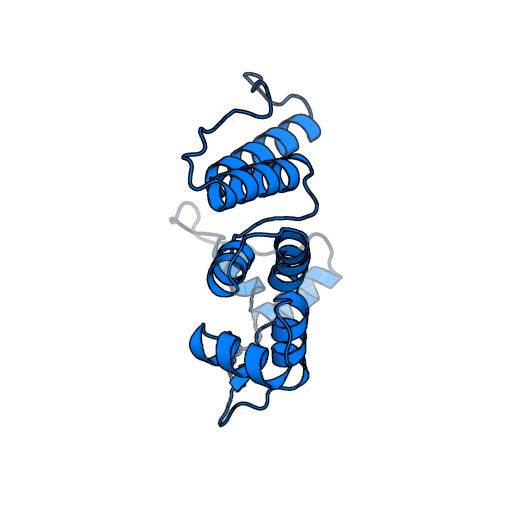340 1.00 93.06 128 GLN A CA 1
ATOM 994 C C . GLN A 1 128 ? 7.170 6.682 13.140 1.00 93.06 128 GLN A C 1
ATOM 996 O O . GLN A 1 128 ? 6.412 7.033 14.047 1.00 93.06 128 GLN A O 1
ATOM 1001 N N . ALA A 1 129 ? 7.201 7.294 11.953 1.00 94.25 129 ALA A N 1
ATOM 1002 C CA . ALA A 1 129 ? 6.326 8.410 11.610 1.00 94.25 129 ALA A CA 1
ATOM 1003 C C . ALA A 1 129 ? 4.849 8.001 11.669 1.00 94.25 129 ALA A C 1
ATOM 1005 O O . ALA A 1 129 ? 4.062 8.656 12.350 1.00 94.25 129 ALA A O 1
ATOM 1006 N N . PHE A 1 130 ? 4.495 6.860 11.074 1.00 95.75 130 PHE A N 1
ATOM 1007 C CA . PHE A 1 130 ? 3.137 6.324 11.104 1.00 95.75 130 PHE A CA 1
ATOM 1008 C C . PHE A 1 130 ? 2.639 6.094 12.538 1.00 95.75 130 PHE A C 1
ATOM 1010 O O . PHE A 1 130 ? 1.552 6.541 12.899 1.00 95.75 130 PHE A O 1
ATOM 1017 N N . ASN A 1 131 ? 3.461 5.492 13.405 1.00 94.62 131 ASN A N 1
ATOM 1018 C CA . ASN A 1 131 ? 3.132 5.332 14.826 1.00 94.62 131 ASN A CA 1
ATOM 1019 C C . ASN A 1 131 ? 2.916 6.680 15.542 1.00 94.62 131 ASN A C 1
ATOM 1021 O O . ASN A 1 131 ? 2.007 6.798 16.366 1.00 94.62 131 ASN A O 1
ATOM 1025 N N . SER A 1 132 ? 3.728 7.696 15.233 1.00 94.44 132 SER A N 1
ATOM 1026 C CA . SER A 1 132 ? 3.568 9.056 15.768 1.00 94.44 132 SER A CA 1
ATOM 1027 C C . SER A 1 132 ? 2.258 9.704 15.304 1.00 94.44 132 SER A C 1
ATOM 1029 O O . SER A 1 132 ? 1.563 10.340 16.101 1.00 94.44 132 SER A O 1
ATOM 1031 N N . TYR A 1 133 ? 1.880 9.515 14.038 1.00 95.25 133 TYR A N 1
ATOM 1032 C CA . TYR A 1 133 ? 0.628 10.028 13.476 1.00 95.25 133 TYR A CA 1
ATOM 1033 C C . TYR A 1 133 ? -0.581 9.367 14.133 1.00 95.25 133 TYR A C 1
ATOM 1035 O O . TYR A 1 133 ? -1.447 10.078 14.641 1.00 95.25 133 TYR A O 1
ATOM 1043 N N . ILE A 1 134 ? -0.572 8.037 14.272 1.00 95.88 134 ILE A N 1
ATOM 1044 C CA . ILE A 1 134 ? -1.614 7.300 15.001 1.00 95.88 134 ILE A CA 1
ATOM 1045 C C . ILE A 1 134 ? -1.758 7.817 16.439 1.00 95.88 134 ILE A C 1
ATOM 1047 O O . ILE A 1 134 ? -2.869 8.064 16.903 1.00 95.88 134 ILE A O 1
ATOM 1051 N N . ALA A 1 135 ? -0.648 8.037 17.147 1.00 95.31 135 ALA A N 1
ATOM 1052 C CA . ALA A 1 135 ? -0.691 8.550 18.515 1.00 95.31 135 ALA A CA 1
ATOM 1053 C C . ALA A 1 135 ? -1.332 9.947 18.612 1.00 95.31 135 ALA A C 1
ATOM 1055 O O . ALA A 1 135 ? -1.962 10.264 19.622 1.00 95.31 135 ALA A O 1
ATOM 1056 N N . SER A 1 136 ? -1.177 10.791 17.590 1.00 95.12 136 SER A N 1
ATOM 1057 C CA . SER A 1 136 ? -1.840 12.099 17.531 1.00 95.12 136 SER A CA 1
ATOM 1058 C C . SER A 1 136 ? -3.326 11.990 17.185 1.00 95.12 136 SER A C 1
ATOM 1060 O O . SER A 1 136 ? -4.114 12.713 17.796 1.00 95.12 136 SER A O 1
ATOM 1062 N N . VAL A 1 137 ? -3.717 11.047 16.317 1.00 95.12 137 VAL A N 1
ATOM 1063 C CA . VAL A 1 137 ? -5.130 10.720 16.037 1.00 95.12 137 VAL A CA 1
ATOM 1064 C C . VAL A 1 137 ? -5.840 10.273 17.316 1.00 95.12 137 VAL A C 1
ATOM 1066 O O . VAL A 1 137 ? -6.844 10.870 17.692 1.00 95.12 137 VAL A O 1
ATOM 1069 N N . ILE A 1 138 ? -5.259 9.324 18.062 1.00 95.94 138 ILE A N 1
ATOM 1070 C CA . ILE A 1 138 ? -5.812 8.839 19.344 1.00 95.94 138 ILE A CA 1
ATOM 1071 C C . ILE A 1 138 ? -5.993 9.989 20.344 1.00 95.94 138 ILE A C 1
ATOM 1073 O O . ILE A 1 138 ? -7.000 10.075 21.043 1.00 95.94 138 ILE A O 1
ATOM 1077 N N . LYS A 1 139 ? -5.018 10.903 20.408 1.00 95.62 139 LYS A N 1
ATOM 1078 C CA . LYS A 1 139 ? -5.044 12.068 21.306 1.00 95.62 139 LYS A CA 1
ATOM 1079 C C . LYS A 1 139 ? -5.899 13.228 20.786 1.00 95.62 139 LYS A C 1
ATOM 1081 O O . LYS A 1 139 ? -5.968 14.247 21.467 1.00 95.62 139 LYS A O 1
ATOM 1086 N N . LYS A 1 140 ? -6.502 13.103 19.598 1.00 94.94 140 LYS A N 1
ATOM 1087 C CA . LYS A 1 140 ? -7.284 14.151 18.924 1.00 94.94 140 LYS A CA 1
ATOM 1088 C C . LYS A 1 140 ? -6.549 15.493 18.861 1.00 94.94 140 LYS A C 1
ATOM 1090 O O . LYS A 1 140 ? -7.129 16.547 19.106 1.00 94.94 140 LYS A O 1
ATOM 1095 N N . ARG A 1 141 ? -5.250 15.449 18.558 1.00 95.06 141 ARG A N 1
ATOM 1096 C CA . ARG A 1 141 ? -4.398 16.641 18.461 1.00 95.06 141 ARG A CA 1
ATOM 1097 C C . ARG A 1 141 ? -3.764 16.744 17.076 1.00 95.06 141 ARG A C 1
ATOM 1099 O O . ARG A 1 141 ? -3.442 15.707 16.491 1.00 95.06 141 ARG A O 1
ATOM 1106 N N . PRO A 1 142 ? -3.509 17.963 16.575 1.00 93.94 142 PRO A N 1
ATOM 1107 C CA . PRO A 1 142 ? -2.735 18.127 15.356 1.00 93.94 142 PRO A CA 1
ATOM 1108 C C . PRO A 1 142 ? -1.338 17.519 15.536 1.00 93.94 142 PRO A C 1
ATOM 1110 O O . PRO A 1 142 ? -0.718 17.636 16.599 1.00 93.94 142 PRO A O 1
ATOM 1113 N N . ASN A 1 143 ? -0.844 16.852 14.495 1.00 92.31 143 ASN A N 1
ATOM 1114 C CA . ASN A 1 143 ? 0.564 16.494 14.397 1.00 92.31 143 ASN A CA 1
ATOM 1115 C C . ASN A 1 143 ? 1.272 17.579 13.585 1.00 92.31 143 ASN A C 1
ATOM 1117 O O . ASN A 1 143 ? 0.696 18.099 12.638 1.00 92.31 143 ASN A O 1
ATOM 1121 N N . HIS A 1 144 ? 2.495 17.933 13.960 1.00 91.56 144 HIS A N 1
ATOM 1122 C CA . HIS A 1 144 ? 3.317 18.844 13.176 1.00 91.56 144 HIS A CA 1
ATOM 1123 C C . HIS A 1 144 ? 4.424 18.044 12.520 1.00 91.56 144 HIS A C 1
ATOM 1125 O O . HIS A 1 144 ? 5.132 17.291 13.195 1.00 91.56 144 HIS A O 1
ATOM 1131 N N . TYR A 1 145 ? 4.578 18.232 11.213 1.00 90.31 145 TYR A N 1
ATOM 1132 C CA . TYR A 1 145 ? 5.651 17.604 10.468 1.00 90.31 145 TYR A CA 1
ATOM 1133 C C . TYR A 1 145 ? 7.012 17.957 11.078 1.00 90.31 145 TYR A C 1
ATOM 1135 O O . TYR A 1 145 ? 7.315 19.119 11.354 1.00 90.31 145 TYR A O 1
ATOM 1143 N N . LYS A 1 146 ? 7.842 16.935 11.283 1.00 88.44 146 LYS A N 1
ATOM 1144 C CA . LYS A 1 146 ? 9.218 17.077 11.760 1.00 88.44 146 LYS A CA 1
ATOM 1145 C C . LYS A 1 146 ? 10.123 16.254 10.863 1.00 88.44 146 LYS A C 1
ATOM 1147 O O . LYS A 1 146 ? 9.871 15.052 10.769 1.00 88.44 146 LYS A O 1
ATOM 1152 N N . PRO A 1 147 ? 11.155 16.841 10.239 1.00 87.06 147 PRO A N 1
ATOM 1153 C CA . PRO A 1 147 ? 12.118 16.077 9.463 1.00 87.06 147 PRO A CA 1
ATOM 1154 C C . PRO A 1 147 ? 12.782 14.982 10.311 1.00 87.06 147 PRO A C 1
ATOM 1156 O O . PRO A 1 147 ? 13.111 15.229 11.471 1.00 87.06 147 PRO A O 1
ATOM 1159 N N . SER A 1 148 ? 12.957 13.775 9.766 1.00 84.94 148 SER A N 1
ATOM 1160 C CA . SER A 1 148 ? 13.674 12.684 10.458 1.00 84.94 148 SER A CA 1
ATOM 1161 C C . SER A 1 148 ? 15.171 12.700 10.172 1.00 84.94 148 SER A C 1
ATOM 1163 O O . SER A 1 148 ? 15.940 12.096 10.916 1.00 84.94 148 SER A O 1
ATOM 1165 N N . ILE A 1 149 ? 15.580 13.388 9.108 1.00 82.56 149 ILE A N 1
ATOM 1166 C CA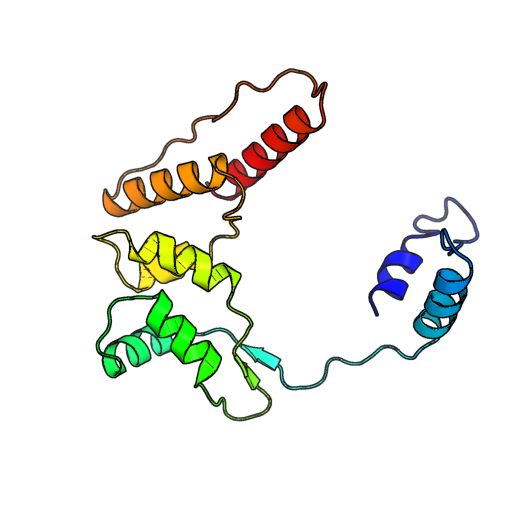 . ILE A 1 149 ? 16.971 13.522 8.695 1.00 82.56 149 ILE A CA 1
ATOM 1167 C C . ILE A 1 149 ? 17.303 14.987 8.434 1.00 82.56 149 ILE A C 1
ATOM 1169 O O . ILE A 1 149 ? 16.461 15.766 7.982 1.00 82.56 149 ILE A O 1
ATOM 1173 N N . THR A 1 150 ? 18.558 15.351 8.670 1.00 80.62 150 THR A N 1
ATOM 1174 C CA . THR A 1 150 ? 19.118 16.588 8.129 1.00 80.62 150 THR A CA 1
ATOM 1175 C C . THR A 1 150 ? 19.483 16.322 6.677 1.00 80.62 150 THR A C 1
ATOM 1177 O O . THR A 1 150 ? 20.365 15.509 6.407 1.00 80.62 150 THR A O 1
ATOM 1180 N N . LEU A 1 151 ? 18.793 16.976 5.743 1.00 70.00 151 LEU A N 1
ATOM 1181 C CA . LEU A 1 151 ? 19.020 16.774 4.315 1.00 70.00 151 LEU A CA 1
ATOM 1182 C C . LEU A 1 151 ? 20.393 17.345 3.916 1.00 70.00 151 LEU A C 1
ATOM 1184 O O . LEU A 1 151 ? 20.588 18.563 4.001 1.00 70.00 151 LEU A O 1
ATOM 1188 N N . PRO A 1 152 ? 21.359 16.518 3.476 1.00 72.75 152 PRO A N 1
ATOM 1189 C CA . PRO A 1 152 ? 22.574 17.044 2.876 1.00 72.75 152 PRO A CA 1
ATOM 1190 C C . PRO A 1 152 ? 22.226 17.712 1.538 1.00 72.75 152 PRO A C 1
ATOM 1192 O O . PRO A 1 152 ? 21.291 17.303 0.853 1.00 72.75 152 PRO A O 1
ATOM 1195 N N . LYS A 1 153 ? 23.011 18.710 1.109 1.00 82.31 153 LYS A N 1
ATOM 1196 C CA . LYS A 1 153 ? 22.804 19.372 -0.200 1.00 82.31 153 LYS A CA 1
ATOM 1197 C C . LYS A 1 153 ? 22.884 18.406 -1.394 1.00 82.31 153 LYS A C 1
ATOM 1199 O O . LYS A 1 153 ? 22.420 18.742 -2.477 1.00 82.31 153 LYS A O 1
ATOM 1204 N N . LYS A 1 154 ? 23.530 17.252 -1.216 1.00 86.31 154 LYS A N 1
ATOM 1205 C CA . LYS A 1 154 ? 23.750 16.225 -2.236 1.00 86.31 154 LYS A CA 1
ATOM 1206 C C . LYS A 1 154 ? 23.920 14.863 -1.568 1.00 86.31 154 LYS A C 1
ATOM 1208 O O . LYS A 1 154 ? 24.635 14.766 -0.572 1.00 86.31 154 LYS A O 1
ATOM 1213 N N . ALA A 1 155 ? 23.278 13.838 -2.122 1.00 85.94 155 ALA A N 1
ATOM 1214 C CA . ALA A 1 155 ? 23.521 12.450 -1.743 1.00 85.94 155 ALA A CA 1
ATOM 1215 C C . ALA A 1 155 ? 24.896 12.017 -2.275 1.00 85.94 155 ALA A C 1
ATOM 1217 O O . ALA A 1 155 ? 25.199 12.254 -3.445 1.00 85.94 155 ALA A O 1
ATOM 1218 N N . ILE A 1 156 ? 25.732 11.421 -1.422 1.00 90.00 156 ILE A N 1
ATOM 1219 C CA . ILE A 1 156 ? 27.068 10.931 -1.804 1.00 90.00 156 ILE A CA 1
ATOM 1220 C C . ILE A 1 156 ? 27.029 9.410 -1.975 1.00 90.00 156 ILE A C 1
ATOM 1222 O O . ILE A 1 156 ? 27.701 8.858 -2.841 1.00 90.00 156 ILE A O 1
ATOM 1226 N N . THR A 1 157 ? 26.209 8.733 -1.174 1.00 91.50 157 THR A N 1
ATOM 1227 C CA . THR A 1 157 ? 26.042 7.281 -1.192 1.00 91.50 157 THR A CA 1
ATOM 1228 C C . THR A 1 157 ? 24.620 6.882 -1.586 1.00 91.50 157 THR A C 1
ATOM 1230 O O . THR A 1 157 ? 23.668 7.647 -1.431 1.00 91.50 157 THR A O 1
ATOM 1233 N N . GLN A 1 158 ? 24.445 5.634 -2.031 1.00 91.00 158 GLN A N 1
ATOM 1234 C CA . GLN A 1 158 ? 23.113 5.062 -2.266 1.00 91.00 158 GLN A CA 1
ATOM 1235 C C . GLN A 1 158 ? 22.253 5.063 -0.991 1.00 91.00 158 GLN A C 1
ATOM 1237 O O . GLN A 1 158 ? 21.035 5.215 -1.059 1.00 91.00 158 GLN A O 1
ATOM 1242 N N . LYS A 1 159 ? 22.886 4.935 0.183 1.00 89.19 159 LYS A N 1
ATOM 1243 C CA . LYS A 1 159 ? 22.202 5.028 1.475 1.00 89.19 159 LYS A CA 1
ATOM 1244 C C . LYS A 1 159 ? 21.629 6.425 1.707 1.00 89.19 159 LYS A C 1
ATOM 1246 O O . LYS A 1 159 ? 20.507 6.530 2.188 1.00 89.19 159 LYS A O 1
ATOM 1251 N N . ASP A 1 160 ? 22.359 7.476 1.338 1.00 88.62 160 ASP A N 1
ATOM 1252 C CA . ASP A 1 160 ? 21.863 8.852 1.452 1.00 88.62 160 ASP A CA 1
ATOM 1253 C C . ASP A 1 160 ? 20.634 9.062 0.565 1.00 88.62 160 ASP A C 1
ATOM 1255 O O . ASP A 1 160 ? 19.649 9.644 1.011 1.00 88.62 160 ASP A O 1
ATOM 1259 N N . LEU A 1 161 ? 20.661 8.536 -0.667 1.00 90.31 161 LEU A N 1
ATOM 1260 C CA . LEU A 1 161 ? 19.517 8.601 -1.578 1.00 90.31 161 LEU A CA 1
ATOM 1261 C C . LEU A 1 161 ? 18.295 7.876 -0.996 1.00 90.31 161 LEU A C 1
ATOM 1263 O O . LEU A 1 161 ? 17.208 8.445 -0.970 1.00 90.31 161 LEU A O 1
ATOM 1267 N N . LEU A 1 162 ? 18.485 6.667 -0.456 1.00 90.62 162 LEU A N 1
ATOM 1268 C CA . LEU A 1 162 ? 17.414 5.892 0.176 1.00 90.62 162 LEU A CA 1
ATOM 1269 C C . LEU A 1 162 ? 16.782 6.633 1.365 1.00 90.62 162 LEU A C 1
ATOM 1271 O O . LEU A 1 162 ? 15.563 6.629 1.516 1.00 90.62 162 LEU A O 1
ATOM 1275 N N . LEU A 1 163 ? 17.594 7.290 2.198 1.00 89.44 163 LEU A N 1
ATOM 1276 C CA . LEU A 1 163 ? 17.094 8.083 3.325 1.00 89.44 163 LEU A CA 1
ATOM 1277 C C . LEU A 1 163 ? 16.243 9.268 2.853 1.00 89.44 163 LEU A C 1
ATOM 1279 O O . LEU A 1 163 ? 15.201 9.545 3.444 1.00 89.44 163 LEU A O 1
ATOM 1283 N N . VAL A 1 164 ? 16.658 9.947 1.780 1.00 90.12 164 VAL A N 1
ATOM 1284 C CA . VAL A 1 164 ? 15.885 11.045 1.182 1.00 90.12 164 VAL A CA 1
ATOM 1285 C C . VAL A 1 164 ? 14.577 10.531 0.577 1.00 90.12 164 VAL A C 1
ATOM 1287 O O . VAL A 1 164 ? 13.531 11.140 0.792 1.00 90.12 164 VAL A O 1
ATOM 1290 N N . GLU A 1 165 ? 14.597 9.401 -0.131 1.00 90.81 165 GLU A N 1
ATOM 1291 C CA . GLU A 1 165 ? 13.382 8.773 -0.667 1.00 90.81 165 GLU A CA 1
ATOM 1292 C C . GLU A 1 165 ? 12.387 8.396 0.437 1.00 90.81 165 GLU A C 1
ATOM 1294 O O . GLU A 1 165 ? 11.182 8.620 0.294 1.00 90.81 165 GLU A O 1
ATOM 1299 N N . ASP A 1 166 ? 12.872 7.837 1.544 1.00 91.50 166 ASP A N 1
ATOM 1300 C CA . ASP A 1 166 ? 12.035 7.501 2.694 1.00 91.50 166 ASP A CA 1
ATOM 1301 C C . ASP A 1 166 ? 11.461 8.752 3.372 1.00 91.50 166 ASP A C 1
ATOM 1303 O O . ASP A 1 166 ? 10.300 8.740 3.790 1.00 91.50 166 ASP A O 1
ATOM 1307 N N . GLU A 1 167 ? 12.212 9.855 3.410 1.00 91.12 167 GLU A N 1
ATOM 1308 C CA . GLU A 1 167 ? 11.706 11.139 3.903 1.00 91.12 167 GLU A CA 1
ATOM 1309 C C . GLU A 1 167 ? 10.607 11.707 2.987 1.00 91.12 167 GLU A C 1
ATOM 1311 O O . GLU A 1 167 ? 9.577 12.165 3.477 1.00 91.12 167 GLU A O 1
ATOM 1316 N N . VAL A 1 168 ? 10.749 11.606 1.661 1.00 91.38 168 VAL A N 1
ATOM 1317 C CA . VAL A 1 168 ? 9.701 12.011 0.700 1.00 91.38 168 VAL A CA 1
ATOM 1318 C C . VAL A 1 168 ? 8.434 11.164 0.859 1.00 91.38 168 VAL A C 1
ATOM 1320 O O . VAL A 1 168 ? 7.318 11.693 0.849 1.00 91.38 168 VAL A O 1
ATOM 1323 N N . LYS A 1 169 ? 8.576 9.850 1.060 1.00 92.75 169 LYS A N 1
ATOM 1324 C CA . LYS A 1 169 ? 7.435 8.961 1.340 1.00 92.75 169 LYS A CA 1
ATOM 1325 C C . LYS A 1 169 ? 6.753 9.319 2.654 1.00 92.75 169 LYS A C 1
ATOM 1327 O O . LYS A 1 169 ? 5.530 9.305 2.730 1.00 92.75 169 LYS A O 1
ATOM 1332 N N . LYS A 1 170 ? 7.527 9.677 3.678 1.00 93.25 170 LYS A N 1
ATOM 1333 C CA . LYS A 1 170 ? 6.992 10.161 4.950 1.00 93.25 170 LYS A CA 1
ATOM 1334 C C . LYS A 1 170 ? 6.230 11.481 4.789 1.00 93.25 170 LYS A C 1
ATOM 1336 O O . LYS A 1 170 ? 5.174 11.613 5.394 1.00 93.25 170 LYS A O 1
ATOM 1341 N N . ILE A 1 171 ? 6.711 12.419 3.969 1.00 92.31 171 ILE A N 1
ATOM 1342 C CA . ILE A 1 171 ? 5.962 13.645 3.627 1.00 92.31 171 ILE A CA 1
ATOM 1343 C C . ILE A 1 171 ? 4.641 13.293 2.942 1.00 92.31 171 ILE A C 1
ATOM 1345 O O . ILE A 1 171 ? 3.624 13.880 3.266 1.00 92.31 171 ILE A O 1
ATOM 1349 N N . SER A 1 172 ? 4.648 12.317 2.032 1.00 92.81 172 SER A N 1
ATOM 1350 C CA . SER A 1 172 ? 3.433 11.877 1.327 1.00 92.81 172 SER A CA 1
ATOM 1351 C C . SER A 1 172 ? 2.419 11.183 2.246 1.00 92.81 172 SER A C 1
ATOM 1353 O O . SER A 1 172 ? 1.236 11.129 1.925 1.00 92.81 172 SER A O 1
ATOM 1355 N N . LEU A 1 173 ? 2.891 10.607 3.356 1.00 93.25 173 LEU A N 1
ATOM 1356 C CA . LEU A 1 173 ? 2.061 9.965 4.374 1.00 93.25 173 LEU A CA 1
ATOM 1357 C C . LEU A 1 173 ? 1.432 10.966 5.356 1.00 93.25 173 LEU A C 1
ATOM 1359 O O . LEU A 1 173 ? 0.374 10.665 5.905 1.00 93.25 173 LEU A O 1
ATOM 1363 N N . TYR A 1 174 ? 2.121 12.075 5.639 1.00 92.00 174 TYR A N 1
ATOM 1364 C CA . TYR A 1 174 ? 1.682 13.121 6.568 1.00 92.00 174 TYR A CA 1
ATOM 1365 C C . TYR A 1 174 ? 0.485 13.899 6.017 1.00 92.00 174 TYR A C 1
ATOM 1367 O O . TYR A 1 174 ? -0.476 14.084 6.797 1.00 92.00 174 TYR A O 1
#